Protein AF-A0A946QIV5-F1 (afdb_monomer_lite)

Foldseek 3Di:
DDDDDDDDDDDDPDDPVRVVVVLVVVQVCLQPVFDFAPDVVVVVVLVVLPWDDDPPGGTRDHSVSVVVVVVPDDPDDDDD

Radius of gyration: 19.13 Å; chains: 1; bounding box: 27×35×61 Å

Sequence (80 aa):
MKEVQTFRPRLKVLGKQQVDAIHASALEILATMGVKMEHPGALAMLKNAGCEVFNEDWVKIPAELVEAAIKTAPKKFTLY

Secondary structure (DSSP, 8-state):
----PPP------S-HHHHHHHHHHHHHHHHHT-EE---HHHHHHHHHTTPEEETTTEEE--HHHHHHHHHHS-S-----

Structure (mmCIF, N/CA/C/O backbone):
data_AF-A0A946QIV5-F1
#
_entry.id   AF-A0A946QIV5-F1
#
loop_
_atom_site.group_PDB
_atom_site.id
_atom_site.type_symbol
_atom_site.label_atom_id
_atom_site.label_alt_id
_atom_site.label_comp_id
_atom_site.label_asym_id
_atom_site.label_entity_id
_atom_site.label_seq_id
_atom_site.pdbx_PDB_ins_code
_atom_site.Cartn_x
_atom_site.Cartn_y
_atom_site.Cartn_z
_atom_site.occupancy
_atom_site.B_iso_or_equiv
_atom_site.auth_seq_id
_atom_site.auth_comp_id
_atom_site.auth_asym_id
_atom_site.auth_atom_id
_atom_site.pdbx_PDB_model_num
ATOM 1 N N . MET A 1 1 ? -7.774 -8.702 49.753 1.00 51.31 1 MET A N 1
ATOM 2 C CA . MET A 1 1 ? -7.194 -7.505 49.102 1.00 51.31 1 MET A CA 1
ATOM 3 C C . MET A 1 1 ? -8.136 -7.138 47.962 1.00 51.31 1 MET A C 1
ATOM 5 O O . MET A 1 1 ? -8.438 -8.024 47.178 1.00 51.31 1 MET A O 1
ATOM 9 N N . LYS A 1 2 ? -8.722 -5.933 47.941 1.00 55.97 2 LYS A N 1
ATOM 10 C CA . LYS A 1 2 ? -9.671 -5.542 46.879 1.00 55.97 2 LYS A CA 1
ATOM 11 C C . LYS A 1 2 ? -8.889 -5.253 45.593 1.00 55.97 2 LYS A C 1
ATOM 13 O O . LYS A 1 2 ? -7.936 -4.480 45.645 1.00 55.97 2 LYS A O 1
ATOM 18 N N . GLU A 1 3 ? -9.272 -5.873 44.478 1.00 70.88 3 GLU A N 1
ATOM 19 C CA . GLU A 1 3 ? -8.739 -5.548 43.151 1.00 70.88 3 GLU A CA 1
ATOM 20 C C . GLU A 1 3 ? -9.005 -4.073 42.836 1.00 70.88 3 GLU A C 1
ATOM 22 O O . GLU A 1 3 ? -10.147 -3.609 42.847 1.00 70.88 3 GLU A O 1
ATOM 27 N N . VAL A 1 4 ? -7.939 -3.320 42.579 1.00 77.81 4 VAL A N 1
ATOM 28 C CA . VAL A 1 4 ? -8.034 -1.942 42.097 1.00 77.81 4 VAL A CA 1
ATOM 29 C C . VAL A 1 4 ? -8.359 -2.008 40.606 1.00 77.81 4 VAL A C 1
ATOM 31 O O . VAL A 1 4 ? -7.518 -2.421 39.807 1.00 77.81 4 VAL A O 1
ATOM 34 N N . GLN A 1 5 ? -9.577 -1.621 40.215 1.00 76.56 5 GLN A N 1
ATOM 35 C CA . GLN A 1 5 ? -9.920 -1.492 38.797 1.00 76.56 5 GLN A CA 1
ATOM 36 C C . GLN A 1 5 ? -9.021 -0.438 38.140 1.00 76.56 5 GLN A C 1
ATOM 38 O O . GLN A 1 5 ? -9.019 0.727 38.535 1.00 76.56 5 GLN A O 1
ATOM 43 N N . THR A 1 6 ? -8.262 -0.844 37.122 1.00 79.06 6 THR A N 1
ATOM 44 C CA . THR A 1 6 ? -7.405 0.048 36.334 1.00 79.06 6 THR A CA 1
ATOM 45 C C . THR A 1 6 ? -8.079 0.396 35.010 1.00 79.06 6 THR A C 1
ATOM 47 O O . THR A 1 6 ? -8.391 -0.475 34.200 1.00 79.06 6 THR A O 1
ATOM 50 N N . PHE A 1 7 ? -8.304 1.689 34.774 1.00 83.19 7 PHE A N 1
ATOM 51 C CA . PHE A 1 7 ? -8.850 2.197 33.515 1.00 83.19 7 PHE A CA 1
ATOM 52 C C . PHE A 1 7 ? -7.743 2.272 32.451 1.00 83.19 7 PHE A C 1
ATOM 54 O O . PHE A 1 7 ? -6.679 2.835 32.703 1.00 83.19 7 PHE A O 1
ATOM 61 N N . ARG A 1 8 ? -7.977 1.708 31.257 1.00 84.44 8 ARG A N 1
ATOM 62 C CA . ARG A 1 8 ? -7.023 1.703 30.128 1.00 84.44 8 ARG A CA 1
ATOM 63 C C . ARG A 1 8 ? -7.588 2.494 28.941 1.00 84.44 8 ARG A C 1
ATOM 65 O O . ARG A 1 8 ? -8.100 1.889 27.996 1.00 84.44 8 ARG A O 1
ATOM 72 N N . PRO A 1 9 ? -7.552 3.838 28.982 1.00 88.44 9 PRO A N 1
ATOM 73 C CA . PRO A 1 9 ? -8.029 4.647 27.872 1.00 88.44 9 PRO A CA 1
ATOM 74 C C . PRO A 1 9 ? -7.138 4.449 26.646 1.00 88.44 9 PRO A C 1
ATOM 76 O O . PRO A 1 9 ? -5.919 4.306 26.750 1.00 88.44 9 PRO A O 1
ATOM 79 N N . ARG A 1 10 ? -7.746 4.486 25.461 1.00 87.69 10 ARG A N 1
ATOM 80 C CA . ARG A 1 10 ? -7.008 4.490 24.199 1.00 87.69 10 ARG A CA 1
ATOM 81 C C . ARG A 1 10 ? -6.773 5.932 23.767 1.00 87.69 10 ARG A C 1
ATOM 83 O O . ARG A 1 10 ? -7.709 6.607 23.344 1.00 87.69 10 ARG A O 1
ATOM 90 N N . LEU A 1 11 ? -5.527 6.387 23.850 1.00 91.88 11 LEU A N 1
ATOM 91 C CA . LEU A 1 11 ? -5.149 7.716 23.385 1.00 91.88 11 LEU A CA 1
ATOM 92 C C . LEU A 1 11 ? -5.208 7.772 21.849 1.00 91.88 11 LEU A C 1
ATOM 94 O O . LEU A 1 11 ? -4.611 6.940 21.164 1.00 91.88 11 LEU A O 1
ATOM 98 N N . LYS A 1 12 ? -5.940 8.748 21.304 1.00 91.50 12 LYS A N 1
ATOM 99 C CA . LYS A 1 12 ? -5.962 9.070 19.871 1.00 91.50 12 LYS A CA 1
ATOM 100 C C . LYS A 1 12 ? -5.389 10.470 19.687 1.00 91.50 12 LYS A C 1
ATOM 102 O O . LYS A 1 12 ? -6.079 11.446 19.948 1.00 91.50 12 LYS A O 1
ATOM 107 N N . VAL A 1 13 ? -4.126 10.542 19.275 1.00 95.69 13 VAL A N 1
ATOM 108 C CA . VAL A 1 13 ? -3.409 11.815 19.077 1.00 95.69 13 VAL A CA 1
ATOM 109 C C . VAL A 1 13 ? -3.716 12.422 17.706 1.00 95.69 13 VAL A C 1
ATOM 111 O O . VAL A 1 13 ? -3.804 13.636 17.578 1.00 95.69 13 VAL A O 1
ATOM 114 N N . LEU A 1 14 ? -3.916 11.574 16.693 1.00 96.44 14 LEU A N 1
ATOM 115 C CA . LEU A 1 14 ? -4.235 11.996 15.331 1.00 96.44 14 LEU A CA 1
ATOM 116 C C . LEU A 1 14 ? -5.738 11.892 15.059 1.00 96.44 14 LEU A C 1
ATOM 118 O O . LEU A 1 14 ? -6.372 10.870 15.346 1.00 96.44 14 LEU A O 1
ATOM 122 N N . GLY A 1 15 ? -6.292 12.946 14.465 1.00 96.69 15 GLY A N 1
ATOM 123 C CA . GLY A 1 15 ? -7.639 12.954 13.905 1.00 96.69 15 GLY A CA 1
ATOM 124 C C . GLY A 1 15 ? -7.730 12.151 12.603 1.00 96.69 15 GLY A C 1
ATOM 125 O O . GLY A 1 15 ? -6.722 11.821 11.981 1.00 96.69 15 GLY A O 1
ATOM 126 N N . LYS A 1 16 ? -8.958 11.866 12.152 1.00 95.88 16 LYS A N 1
ATOM 127 C CA . LYS A 1 16 ? -9.205 11.079 10.928 1.00 95.88 16 LYS A CA 1
ATOM 128 C C . LYS A 1 16 ? -8.542 11.696 9.693 1.00 95.88 16 LYS A C 1
ATOM 130 O O . LYS A 1 16 ? -7.851 10.990 8.977 1.00 95.88 16 LYS A O 1
ATOM 135 N N . GLN A 1 17 ? -8.683 13.008 9.505 1.00 97.62 17 GLN A N 1
ATOM 136 C CA . GLN A 1 17 ? -8.083 13.723 8.373 1.00 97.62 17 GLN A CA 1
ATOM 137 C C . GLN A 1 17 ? -6.549 13.659 8.375 1.00 97.62 17 GLN A C 1
ATOM 139 O O . GLN A 1 17 ? -5.945 13.531 7.319 1.00 97.62 17 GLN A O 1
ATOM 144 N N . GLN A 1 18 ? -5.912 13.704 9.551 1.00 98.00 18 GLN A N 1
ATOM 145 C CA . GLN A 1 18 ? -4.452 13.593 9.658 1.00 98.00 18 GLN A CA 1
ATOM 146 C C . GLN A 1 18 ? -3.972 12.183 9.302 1.00 98.00 18 GLN A C 1
ATOM 148 O O . GLN A 1 18 ? -2.974 12.031 8.608 1.00 98.00 18 GLN A O 1
ATOM 153 N N . VAL A 1 19 ? -4.701 11.155 9.750 1.00 97.81 19 VAL A N 1
ATOM 154 C CA . VAL A 1 19 ? -4.423 9.763 9.368 1.00 97.81 19 VAL A CA 1
ATOM 155 C C . VAL A 1 19 ? -4.589 9.572 7.861 1.00 97.81 19 VAL A C 1
ATOM 157 O O . VAL A 1 19 ? -3.727 8.967 7.235 1.00 97.81 19 VAL A O 1
ATOM 160 N N . ASP A 1 20 ? -5.652 10.125 7.276 1.00 97.75 20 ASP A N 1
ATOM 161 C CA . ASP A 1 20 ? -5.909 10.027 5.837 1.00 97.75 20 ASP A CA 1
ATOM 162 C C . ASP A 1 20 ? -4.831 10.737 5.014 1.00 97.75 20 ASP A C 1
ATOM 164 O O . ASP A 1 20 ? -4.394 10.204 3.998 1.00 97.75 20 ASP A O 1
ATOM 168 N N . ALA A 1 21 ? -4.353 11.895 5.479 1.00 98.31 21 ALA A N 1
ATOM 169 C CA . ALA A 1 21 ? -3.252 12.610 4.843 1.00 98.31 21 ALA A CA 1
ATOM 170 C C . ALA A 1 21 ? -1.955 11.787 4.863 1.00 98.31 21 ALA A C 1
ATOM 172 O O . ALA A 1 21 ? -1.314 11.633 3.828 1.00 98.31 21 ALA A O 1
ATOM 173 N N . ILE A 1 22 ? -1.601 11.197 6.012 1.00 98.19 22 ILE A N 1
ATOM 174 C CA . ILE A 1 22 ? -0.420 10.328 6.126 1.00 98.19 22 ILE A CA 1
ATOM 175 C C . ILE A 1 22 ? -0.545 9.113 5.203 1.00 98.19 22 ILE A C 1
ATOM 177 O O . ILE A 1 22 ? 0.414 8.757 4.523 1.00 98.19 22 ILE A O 1
ATOM 181 N N . HIS A 1 23 ? -1.722 8.484 5.166 1.00 98.00 23 HIS A N 1
ATOM 182 C CA . HIS A 1 23 ? -1.979 7.330 4.308 1.00 98.00 23 HIS A CA 1
ATOM 183 C C . HIS A 1 23 ? -1.840 7.684 2.824 1.00 98.00 23 HIS A C 1
ATOM 185 O O . HIS A 1 23 ? -1.142 6.988 2.093 1.00 98.00 23 HIS A O 1
ATOM 191 N N . ALA A 1 24 ? -2.424 8.805 2.391 1.00 98.00 24 ALA A N 1
ATOM 192 C CA . ALA A 1 24 ? -2.304 9.283 1.017 1.00 98.00 24 ALA A CA 1
ATOM 193 C C . ALA A 1 24 ? -0.845 9.580 0.632 1.00 98.00 24 ALA A C 1
ATOM 195 O O . ALA A 1 24 ? -0.395 9.135 -0.422 1.00 98.00 24 ALA A O 1
ATOM 196 N N . SER A 1 25 ? -0.080 10.246 1.504 1.00 98.25 25 SER A N 1
ATOM 197 C CA . SER A 1 25 ? 1.348 10.497 1.268 1.00 98.25 25 SER A CA 1
ATOM 198 C C . SER A 1 25 ? 2.168 9.206 1.209 1.00 98.25 25 SER A C 1
ATOM 200 O O . SER A 1 25 ? 3.076 9.092 0.392 1.00 98.25 25 SER A O 1
ATOM 202 N N . ALA A 1 26 ? 1.848 8.208 2.037 1.00 98.12 26 ALA A N 1
ATOM 203 C CA . ALA A 1 26 ? 2.512 6.908 1.976 1.00 98.12 26 ALA A CA 1
ATOM 204 C C . ALA A 1 26 ? 2.243 6.193 0.639 1.00 98.12 26 ALA A C 1
ATOM 206 O O . ALA A 1 26 ? 3.173 5.658 0.037 1.00 98.12 26 ALA A O 1
ATOM 207 N N . LEU A 1 27 ? 0.998 6.221 0.149 1.00 98.12 27 LEU A N 1
ATOM 208 C CA . LEU A 1 27 ? 0.641 5.670 -1.162 1.00 98.12 27 LEU A CA 1
ATOM 209 C C . LEU A 1 27 ? 1.366 6.395 -2.304 1.00 98.12 27 LEU A C 1
ATOM 211 O O . LEU A 1 27 ? 1.864 5.743 -3.218 1.00 98.12 27 LEU A O 1
ATOM 215 N N . GLU A 1 28 ? 1.474 7.723 -2.237 1.00 98.19 28 GLU A N 1
ATOM 216 C CA . GLU A 1 28 ? 2.208 8.521 -3.222 1.00 98.19 28 GLU A CA 1
ATOM 217 C C . GLU A 1 28 ? 3.695 8.147 -3.266 1.00 98.19 28 GLU A C 1
ATOM 219 O O . GLU A 1 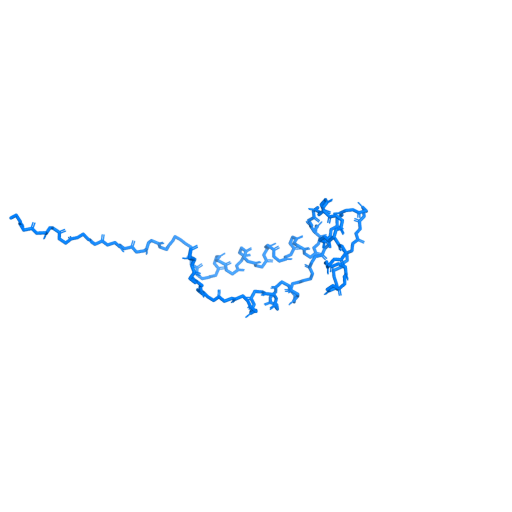28 ? 4.240 7.934 -4.350 1.00 98.19 28 GLU A O 1
ATOM 224 N N . ILE A 1 29 ? 4.346 7.993 -2.108 1.00 98.25 29 ILE A N 1
ATOM 225 C CA . ILE A 1 29 ? 5.746 7.546 -2.024 1.00 98.25 29 ILE A CA 1
ATOM 226 C C . ILE A 1 29 ? 5.907 6.166 -2.671 1.00 98.25 29 ILE A C 1
ATOM 228 O O . ILE A 1 29 ? 6.798 5.979 -3.498 1.00 98.25 29 ILE A O 1
ATOM 232 N N . LEU A 1 30 ? 5.031 5.208 -2.349 1.00 97.75 30 LEU A N 1
ATOM 233 C CA . LEU A 1 30 ? 5.084 3.862 -2.930 1.00 97.75 30 LEU A CA 1
ATOM 234 C C . LEU A 1 30 ? 4.871 3.863 -4.451 1.00 97.75 30 LEU A C 1
ATOM 236 O O . LEU A 1 30 ? 5.516 3.081 -5.151 1.00 97.75 30 LEU A O 1
ATOM 240 N N . ALA A 1 31 ? 4.011 4.741 -4.965 1.00 97.44 31 ALA A N 1
ATOM 241 C CA . ALA A 1 31 ? 3.714 4.836 -6.391 1.00 97.44 31 ALA A CA 1
ATOM 242 C C . ALA A 1 31 ? 4.789 5.594 -7.189 1.00 97.44 31 ALA A C 1
ATOM 244 O O . ALA A 1 31 ? 4.995 5.295 -8.363 1.00 97.44 31 ALA A O 1
ATOM 245 N N . THR A 1 32 ? 5.469 6.572 -6.583 1.00 96.75 32 THR A N 1
ATOM 246 C CA . THR A 1 32 ? 6.414 7.461 -7.284 1.00 96.75 32 THR A CA 1
ATOM 247 C C . THR A 1 32 ? 7.872 7.091 -7.036 1.00 96.75 32 THR A C 1
ATOM 249 O O . THR A 1 32 ? 8.619 6.865 -7.989 1.00 96.75 32 THR A O 1
ATOM 252 N N . MET A 1 33 ? 8.277 7.006 -5.768 1.00 96.44 33 MET A N 1
ATOM 253 C CA . MET A 1 33 ? 9.637 6.659 -5.352 1.00 96.44 33 MET A CA 1
ATOM 254 C C . MET A 1 33 ? 9.850 5.146 -5.332 1.00 96.44 33 MET A C 1
ATOM 256 O O . MET A 1 33 ? 10.929 4.673 -5.682 1.00 96.44 33 MET A O 1
ATOM 260 N N . GLY A 1 34 ? 8.822 4.391 -4.946 1.00 96.00 34 GLY A N 1
ATOM 261 C CA . GLY A 1 34 ? 8.907 2.946 -4.794 1.00 96.00 34 GLY A CA 1
ATOM 262 C C . GLY A 1 34 ? 9.747 2.507 -3.595 1.00 96.00 34 GLY A C 1
ATOM 263 O O . GLY A 1 34 ? 10.080 3.289 -2.704 1.00 96.00 34 GLY A O 1
ATOM 264 N N . VAL A 1 35 ? 10.067 1.216 -3.561 1.00 96.81 35 VAL A N 1
ATOM 265 C CA . VAL A 1 35 ? 10.857 0.567 -2.509 1.00 96.81 35 VAL A CA 1
ATOM 266 C C . VAL A 1 35 ? 11.884 -0.377 -3.116 1.00 96.81 35 VAL A C 1
ATOM 268 O O . VAL A 1 35 ? 11.636 -0.988 -4.154 1.00 96.81 35 VAL A O 1
ATOM 271 N N . LYS A 1 36 ? 13.022 -0.540 -2.442 1.00 97.25 36 LYS A N 1
ATOM 272 C CA . LYS A 1 36 ? 14.032 -1.530 -2.813 1.00 97.25 36 LYS A CA 1
ATOM 273 C C . LYS A 1 36 ? 13.628 -2.922 -2.310 1.00 97.25 36 LYS A C 1
ATOM 275 O O . LYS A 1 36 ? 13.345 -3.090 -1.124 1.00 97.25 36 LYS A O 1
ATOM 280 N N . MET A 1 37 ? 13.612 -3.914 -3.195 1.00 97.25 37 MET A N 1
ATOM 281 C CA . MET A 1 37 ? 13.306 -5.315 -2.915 1.00 97.25 37 MET A CA 1
ATOM 282 C C . MET A 1 37 ? 14.478 -6.206 -3.329 1.00 97.25 37 MET A C 1
ATOM 284 O O . MET A 1 37 ? 14.580 -6.652 -4.468 1.00 97.25 37 MET A O 1
ATOM 288 N N . GLU A 1 38 ? 15.341 -6.513 -2.364 1.00 96.19 38 GLU A N 1
ATOM 289 C CA . GLU A 1 38 ? 16.580 -7.263 -2.612 1.00 96.19 38 GLU A CA 1
ATOM 290 C C . GLU A 1 38 ? 16.349 -8.767 -2.813 1.00 96.19 38 GLU A C 1
ATOM 292 O O . GLU A 1 38 ? 17.205 -9.464 -3.351 1.00 96.19 38 GLU A O 1
ATOM 297 N N . HIS A 1 39 ? 15.196 -9.293 -2.388 1.00 97.31 39 HIS A N 1
ATOM 298 C CA . HIS A 1 39 ? 14.887 -10.711 -2.535 1.00 97.31 39 HIS A CA 1
ATOM 299 C C . HIS A 1 39 ? 14.344 -11.011 -3.948 1.00 97.31 39 HIS A C 1
ATOM 301 O O . HIS A 1 39 ? 13.212 -10.612 -4.255 1.00 97.31 39 HIS A O 1
ATOM 307 N N . PRO A 1 40 ? 15.055 -11.792 -4.791 1.00 95.31 40 PRO A N 1
ATOM 308 C CA . PRO A 1 40 ? 14.674 -11.988 -6.194 1.00 95.31 40 PRO A CA 1
ATOM 309 C C . PRO A 1 40 ? 13.291 -12.623 -6.372 1.00 95.31 40 PRO A C 1
ATOM 311 O O . PRO A 1 40 ? 12.532 -12.251 -7.264 1.00 95.31 40 PRO A O 1
ATOM 314 N N . GLY A 1 41 ? 12.920 -13.555 -5.486 1.00 97.12 41 GLY A N 1
ATOM 315 C CA . GLY A 1 41 ? 11.598 -14.183 -5.528 1.00 97.12 41 GLY A CA 1
ATOM 316 C C . GLY A 1 41 ? 10.466 -13.208 -5.197 1.00 97.12 41 GLY A C 1
ATOM 317 O O . GLY A 1 41 ? 9.400 -13.273 -5.798 1.00 97.12 41 GLY A O 1
ATOM 318 N N . ALA A 1 42 ? 10.709 -12.258 -4.291 1.00 96.44 42 ALA A N 1
ATOM 319 C CA . ALA A 1 42 ? 9.705 -11.266 -3.914 1.00 96.44 42 ALA A CA 1
ATOM 320 C C . ALA A 1 42 ? 9.573 -10.194 -5.003 1.00 96.44 42 ALA A C 1
ATOM 322 O O . ALA A 1 42 ? 8.463 -9.786 -5.335 1.00 96.44 42 ALA A O 1
ATOM 323 N N . LEU A 1 43 ? 10.694 -9.813 -5.622 1.00 97.00 43 LEU A N 1
ATOM 324 C CA . LEU A 1 43 ? 10.720 -8.942 -6.792 1.00 97.00 43 LEU A CA 1
ATOM 325 C C . LEU A 1 43 ? 9.899 -9.530 -7.950 1.00 97.00 43 LEU A C 1
ATOM 327 O O . LEU A 1 43 ? 9.054 -8.847 -8.527 1.00 97.00 43 LEU A O 1
ATOM 331 N N . ALA A 1 44 ? 10.091 -10.820 -8.245 1.00 96.62 44 ALA A N 1
ATOM 332 C CA . ALA A 1 44 ? 9.318 -11.529 -9.261 1.00 96.62 44 ALA A CA 1
ATOM 333 C C . ALA A 1 44 ? 7.819 -11.575 -8.918 1.00 96.62 44 ALA A C 1
ATOM 335 O O . ALA A 1 44 ? 6.985 -11.336 -9.790 1.00 96.62 44 ALA A O 1
ATOM 336 N N . MET A 1 45 ? 7.465 -11.825 -7.652 1.00 97.06 45 MET A N 1
ATOM 337 C CA . MET A 1 45 ? 6.071 -11.789 -7.197 1.00 97.06 45 MET A CA 1
ATOM 338 C C . MET A 1 45 ? 5.433 -10.411 -7.389 1.00 97.06 45 MET A C 1
ATOM 340 O O . MET A 1 45 ? 4.326 -10.329 -7.913 1.00 97.06 45 MET A O 1
ATOM 344 N N . LEU A 1 46 ? 6.127 -9.336 -7.007 1.00 96.44 46 LEU A N 1
ATOM 345 C CA . LEU A 1 46 ? 5.634 -7.967 -7.166 1.00 96.44 46 LEU A CA 1
ATOM 346 C C . LEU A 1 46 ? 5.459 -7.604 -8.644 1.00 96.44 46 LEU A C 1
ATOM 348 O O . LEU A 1 46 ? 4.421 -7.069 -9.024 1.00 96.44 46 LEU A O 1
ATOM 352 N N . LYS A 1 47 ? 6.424 -7.967 -9.495 1.00 96.00 47 LYS A N 1
ATOM 353 C CA . LYS A 1 47 ? 6.319 -7.784 -10.948 1.00 96.00 47 LYS A CA 1
ATOM 354 C C . LYS A 1 47 ? 5.101 -8.512 -11.523 1.00 96.00 47 LYS A C 1
ATOM 356 O O . LYS A 1 47 ? 4.341 -7.931 -12.291 1.00 96.00 47 LYS A O 1
ATOM 361 N N . ASN A 1 48 ? 4.883 -9.763 -11.115 1.00 97.00 48 ASN A N 1
ATOM 362 C CA . ASN A 1 48 ? 3.734 -10.562 -11.551 1.00 97.00 48 ASN A CA 1
ATOM 363 C C . ASN A 1 48 ? 2.397 -10.015 -11.028 1.00 97.00 48 ASN A C 1
ATOM 365 O O . ASN A 1 48 ? 1.372 -10.192 -11.679 1.00 97.00 48 ASN A O 1
ATOM 369 N N . ALA A 1 49 ? 2.403 -9.340 -9.877 1.00 95.38 49 ALA A N 1
ATOM 370 C CA . ALA A 1 49 ? 1.236 -8.664 -9.319 1.00 95.38 49 ALA A CA 1
ATOM 371 C C . ALA A 1 49 ? 0.906 -7.327 -10.017 1.00 95.38 49 ALA A C 1
ATOM 373 O O . ALA A 1 49 ? -0.104 -6.710 -9.686 1.00 95.38 49 ALA A O 1
ATOM 374 N N . GLY A 1 50 ? 1.725 -6.888 -10.982 1.00 94.50 50 GLY A N 1
ATOM 375 C CA . GLY A 1 50 ? 1.514 -5.657 -11.746 1.00 94.50 50 GLY A CA 1
ATOM 376 C C . GLY A 1 50 ? 2.309 -4.448 -11.249 1.00 94.50 50 GLY A C 1
ATOM 377 O O . GLY A 1 50 ? 2.029 -3.332 -11.681 1.00 94.50 50 GLY A O 1
ATOM 378 N N . CYS A 1 51 ? 3.292 -4.635 -10.362 1.00 96.62 51 CYS A N 1
ATOM 379 C CA . CYS A 1 51 ? 4.204 -3.560 -9.976 1.00 96.62 51 CYS A CA 1
ATOM 380 C C . CYS A 1 51 ? 5.238 -3.261 -11.072 1.00 96.62 51 CYS A C 1
ATOM 382 O O . CYS A 1 51 ? 5.741 -4.166 -11.745 1.00 96.62 51 CYS A O 1
ATOM 384 N N . GLU A 1 52 ? 5.628 -1.993 -11.186 1.00 96.69 52 GLU A N 1
ATOM 385 C CA . GLU A 1 52 ? 6.715 -1.561 -12.066 1.00 96.69 52 GLU A CA 1
ATOM 386 C C . GLU A 1 52 ? 8.058 -1.786 -11.365 1.00 96.69 52 GLU A C 1
ATOM 388 O O . GLU A 1 52 ? 8.324 -1.196 -10.318 1.00 96.69 52 GLU A O 1
ATOM 393 N N . VAL A 1 53 ? 8.910 -2.629 -11.949 1.00 96.06 53 VAL A N 1
ATOM 394 C CA . VAL A 1 53 ? 10.288 -2.835 -11.484 1.00 96.06 53 VAL A CA 1
ATOM 395 C C . VAL A 1 53 ? 11.236 -1.960 -12.299 1.00 96.06 53 VAL A C 1
ATOM 397 O O . VAL A 1 53 ? 11.197 -1.987 -13.530 1.00 96.06 53 VAL A O 1
ATOM 400 N N . PHE A 1 54 ? 12.109 -1.224 -11.621 1.00 94.44 54 PHE A N 1
ATOM 401 C CA . PHE A 1 54 ? 13.121 -0.351 -12.206 1.00 94.44 54 PHE A CA 1
ATOM 402 C C . PHE A 1 54 ? 14.446 -0.487 -11.443 1.00 94.44 54 PHE A C 1
ATOM 404 O O . PHE A 1 54 ? 14.477 -1.053 -10.357 1.00 94.44 54 PHE A O 1
ATOM 411 N N . ASN A 1 55 ? 15.551 0.002 -12.017 1.00 91.69 55 ASN A N 1
ATOM 412 C CA . ASN A 1 55 ? 16.884 -0.037 -11.392 1.00 91.69 55 ASN A CA 1
ATOM 413 C C . ASN A 1 55 ? 17.249 -1.408 -10.781 1.00 91.69 55 ASN A C 1
ATOM 415 O O . ASN A 1 55 ? 17.769 -1.464 -9.675 1.00 91.69 55 ASN A O 1
ATOM 419 N N . GLU A 1 56 ? 16.943 -2.488 -11.508 1.00 91.00 56 GLU A N 1
ATOM 420 C CA . GLU A 1 56 ? 17.141 -3.903 -11.139 1.00 91.00 56 GLU A CA 1
ATOM 421 C C . GLU A 1 56 ? 16.332 -4.404 -9.934 1.00 91.00 56 GLU A C 1
ATOM 423 O O . GLU A 1 56 ? 15.650 -5.418 -10.065 1.00 91.00 56 GLU A O 1
ATOM 428 N N . ASP A 1 57 ? 16.365 -3.713 -8.797 1.00 94.81 57 ASP A N 1
ATOM 429 C CA . ASP A 1 57 ? 15.783 -4.153 -7.527 1.00 94.81 57 ASP A CA 1
ATOM 430 C C . ASP A 1 57 ? 14.814 -3.143 -6.891 1.00 94.81 57 ASP A C 1
ATOM 432 O O . ASP A 1 57 ? 14.334 -3.368 -5.781 1.00 94.81 57 ASP A O 1
ATOM 436 N N . TRP A 1 58 ? 14.458 -2.060 -7.585 1.00 97.62 58 TRP A N 1
ATOM 437 C CA . TRP A 1 58 ? 13.454 -1.106 -7.115 1.00 97.62 58 TRP A CA 1
ATOM 438 C C . TRP A 1 58 ? 12.074 -1.383 -7.698 1.00 97.62 58 TRP A C 1
ATOM 440 O O . TRP A 1 58 ? 11.926 -1.770 -8.854 1.00 97.62 58 TRP A O 1
ATOM 450 N N . VAL A 1 59 ? 11.035 -1.152 -6.897 1.00 98.12 59 VAL A N 1
ATOM 451 C CA . VAL A 1 59 ? 9.648 -1.454 -7.254 1.00 98.12 59 VAL A CA 1
ATOM 452 C C . VAL A 1 59 ? 8.738 -0.289 -6.905 1.00 98.12 59 VAL A C 1
ATOM 454 O O . VAL A 1 59 ? 8.645 0.087 -5.737 1.00 98.12 59 VAL A O 1
ATOM 457 N N . LYS A 1 60 ? 8.006 0.240 -7.887 1.00 98.19 60 LYS A N 1
ATOM 458 C CA . LYS A 1 60 ? 6.868 1.135 -7.642 1.00 98.19 60 LYS A CA 1
ATOM 459 C C . LYS A 1 60 ? 5.599 0.312 -7.503 1.00 98.19 60 LYS A C 1
ATOM 461 O O . LYS A 1 60 ? 5.324 -0.570 -8.320 1.00 98.19 60 LYS A O 1
ATOM 466 N N . ILE A 1 61 ? 4.826 0.610 -6.468 1.00 98.06 61 ILE A N 1
ATOM 467 C CA . ILE A 1 61 ? 3.614 -0.125 -6.120 1.00 98.06 61 ILE A CA 1
ATOM 468 C C . ILE A 1 61 ? 2.421 0.822 -6.292 1.00 98.06 61 ILE A C 1
ATOM 470 O O . ILE A 1 61 ? 2.313 1.790 -5.536 1.00 98.06 61 ILE A O 1
ATOM 474 N N . PRO A 1 62 ? 1.525 0.569 -7.264 1.00 97.19 62 PRO A N 1
ATOM 475 C CA . PRO A 1 62 ? 0.332 1.386 -7.462 1.00 97.19 62 PRO A CA 1
ATOM 476 C C . PRO A 1 62 ? -0.569 1.392 -6.227 1.00 97.19 62 PRO A C 1
ATOM 478 O O . PRO A 1 62 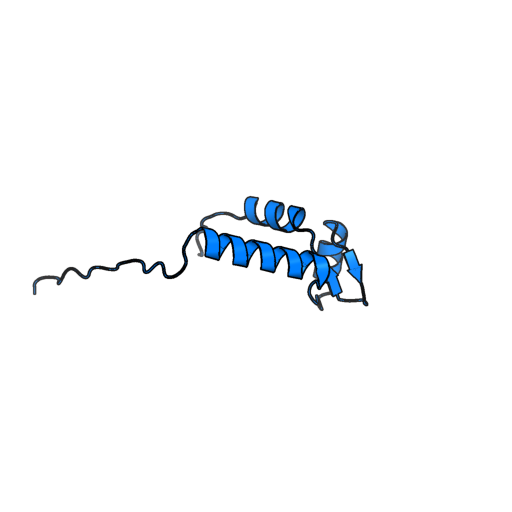? -0.729 0.368 -5.553 1.00 97.19 62 PRO A O 1
ATOM 481 N N . ALA A 1 63 ? -1.206 2.530 -5.956 1.00 97.00 63 ALA A N 1
ATOM 482 C CA . ALA A 1 63 ? -2.071 2.691 -4.792 1.00 97.00 63 ALA A CA 1
ATOM 483 C C . ALA A 1 63 ? -3.237 1.688 -4.791 1.00 97.00 63 ALA A C 1
ATOM 485 O O . ALA A 1 63 ? -3.580 1.137 -3.745 1.00 97.00 63 ALA A O 1
ATOM 486 N N . GLU A 1 64 ? -3.808 1.382 -5.961 1.00 96.38 64 GLU A N 1
ATOM 487 C CA . GLU A 1 64 ? -4.902 0.418 -6.089 1.00 96.38 64 GLU A CA 1
ATOM 488 C C . GLU A 1 64 ? -4.474 -0.989 -5.669 1.00 96.38 64 GLU A C 1
ATOM 490 O O . GLU A 1 64 ? -5.257 -1.711 -5.047 1.00 96.38 64 GLU A O 1
ATOM 495 N N . LEU A 1 65 ? -3.229 -1.370 -5.973 1.00 96.62 65 LEU A N 1
ATOM 496 C CA . LEU A 1 65 ? -2.684 -2.673 -5.611 1.00 96.62 65 LEU A CA 1
ATOM 497 C C . LEU A 1 65 ? -2.451 -2.773 -4.099 1.00 96.62 65 LEU A C 1
ATOM 499 O O . LEU A 1 65 ? -2.787 -3.794 -3.497 1.00 96.62 65 LEU A O 1
ATOM 503 N N . VAL A 1 66 ? -1.944 -1.705 -3.472 1.00 97.00 66 VAL A N 1
ATOM 504 C CA . VAL A 1 66 ? -1.792 -1.626 -2.009 1.00 97.00 66 VAL A CA 1
ATOM 505 C C . VAL A 1 66 ? -3.151 -1.756 -1.320 1.00 97.00 66 VAL A C 1
ATOM 507 O O . VAL A 1 66 ? -3.321 -2.583 -0.424 1.00 97.00 66 VAL A O 1
ATOM 510 N N . GLU A 1 67 ? -4.143 -0.987 -1.766 1.00 96.62 67 GLU A N 1
ATOM 511 C CA . GLU A 1 67 ? -5.501 -1.021 -1.217 1.00 96.62 67 GLU A CA 1
ATOM 512 C C . GLU A 1 67 ? -6.169 -2.389 -1.398 1.00 96.62 67 GLU A C 1
ATOM 514 O O . GLU A 1 67 ? -6.824 -2.898 -0.484 1.00 96.62 67 GLU A O 1
ATOM 519 N N . ALA A 1 68 ? -5.995 -3.018 -2.563 1.00 96.31 68 ALA A N 1
ATOM 520 C CA . ALA A 1 68 ? -6.483 -4.368 -2.814 1.00 96.31 68 ALA A CA 1
ATOM 521 C C . ALA A 1 68 ? -5.828 -5.380 -1.862 1.00 96.31 68 ALA A C 1
ATOM 523 O O . ALA A 1 68 ? -6.535 -6.170 -1.236 1.00 96.31 68 ALA A O 1
ATOM 524 N N . ALA A 1 69 ? -4.506 -5.315 -1.683 1.00 95.81 69 ALA A N 1
ATOM 525 C CA . ALA A 1 69 ? -3.775 -6.198 -0.780 1.00 95.81 69 ALA A CA 1
ATOM 526 C C . ALA A 1 69 ? -4.240 -6.041 0.678 1.00 95.81 69 ALA A C 1
ATOM 528 O O . ALA A 1 69 ? -4.563 -7.036 1.330 1.00 95.81 69 ALA A O 1
ATOM 529 N N . ILE A 1 70 ? -4.377 -4.805 1.176 1.00 96.00 70 ILE A N 1
ATOM 530 C CA . ILE A 1 70 ? -4.859 -4.530 2.540 1.00 96.00 70 ILE A CA 1
ATOM 531 C C . ILE A 1 70 ? -6.266 -5.105 2.759 1.00 96.00 70 ILE A C 1
ATOM 533 O O . ILE A 1 70 ? -6.538 -5.667 3.819 1.00 96.00 70 ILE A O 1
ATOM 537 N N . LYS A 1 71 ? -7.158 -5.023 1.762 1.00 96.31 71 LYS A N 1
ATOM 538 C CA . LYS A 1 71 ? -8.520 -5.581 1.858 1.00 96.31 71 LYS A CA 1
ATOM 539 C C . LYS A 1 71 ? -8.542 -7.103 2.002 1.00 96.31 71 LYS A C 1
ATOM 541 O O . LYS A 1 71 ? -9.462 -7.624 2.628 1.00 96.31 71 LYS A O 1
ATOM 546 N N . THR A 1 72 ? -7.559 -7.807 1.442 1.00 96.38 72 THR A N 1
ATOM 547 C CA . THR A 1 72 ? -7.445 -9.270 1.580 1.00 96.38 72 THR A CA 1
ATOM 548 C C . THR A 1 72 ? -6.899 -9.707 2.941 1.00 96.38 72 THR A C 1
ATOM 550 O O . THR A 1 72 ? -7.097 -10.855 3.339 1.00 96.38 72 THR A O 1
ATOM 553 N N . ALA A 1 73 ? -6.244 -8.806 3.682 1.00 96.12 73 ALA A N 1
ATOM 554 C CA . ALA A 1 73 ? -5.630 -9.131 4.961 1.00 96.12 73 ALA A CA 1
ATOM 555 C C . ALA A 1 73 ? -6.686 -9.326 6.073 1.00 96.12 73 ALA A C 1
ATOM 557 O O . ALA A 1 73 ? -7.590 -8.497 6.242 1.00 96.12 73 ALA A O 1
ATOM 558 N N . PRO A 1 74 ? -6.585 -10.392 6.890 1.00 95.62 74 PRO A N 1
ATOM 559 C CA . PRO A 1 74 ? -7.521 -10.621 7.982 1.00 95.62 74 PRO A CA 1
ATOM 560 C C . PRO A 1 74 ? -7.326 -9.589 9.099 1.00 95.62 74 PRO A C 1
ATOM 562 O O . PRO A 1 74 ? -6.209 -9.277 9.503 1.00 95.62 74 PRO A O 1
ATOM 565 N N . LYS A 1 75 ? -8.428 -9.106 9.688 1.00 95.00 75 LYS A N 1
ATOM 566 C CA . LYS A 1 75 ? -8.373 -8.146 10.811 1.00 95.00 75 LYS A CA 1
ATOM 567 C C . LYS A 1 75 ? -7.760 -8.735 12.087 1.00 95.00 75 LYS A C 1
ATOM 569 O O . LYS A 1 75 ? -7.324 -7.976 12.951 1.00 95.00 75 LYS A O 1
ATOM 574 N N . LYS A 1 76 ? -7.820 -10.061 12.247 1.00 95.75 76 LYS A N 1
ATOM 575 C CA . LYS A 1 76 ? -7.301 -10.832 13.385 1.00 95.75 76 LYS A CA 1
ATOM 576 C C . LYS A 1 76 ? -6.954 -12.243 12.915 1.00 95.75 76 LYS A C 1
ATOM 578 O O . LYS A 1 76 ? -7.674 -12.794 12.086 1.00 95.75 76 LYS A O 1
ATOM 583 N N . PHE A 1 77 ? -5.914 -12.830 13.490 1.00 95.56 77 PHE A N 1
ATOM 584 C CA . PHE A 1 77 ? -5.585 -14.248 13.362 1.00 95.56 77 PHE A CA 1
ATOM 585 C C . PHE A 1 77 ? -5.109 -14.780 14.720 1.00 95.56 77 PHE A C 1
ATOM 587 O O . PHE A 1 77 ? -4.722 -13.995 15.589 1.00 95.56 77 PHE A O 1
ATOM 594 N N . THR A 1 78 ? -5.172 -16.095 14.910 1.00 95.62 78 THR A N 1
ATOM 595 C CA . THR A 1 78 ? -4.691 -16.774 16.122 1.00 95.62 78 THR A CA 1
ATOM 596 C C . THR A 1 78 ? -3.288 -17.308 15.862 1.00 95.62 78 THR A C 1
ATOM 598 O O . THR A 1 78 ? -3.081 -17.995 14.863 1.00 95.62 78 THR A O 1
ATOM 601 N N . LEU A 1 79 ? -2.336 -16.988 16.739 1.00 94.19 79 LEU A N 1
ATOM 602 C CA . LEU A 1 79 ? -0.996 -17.576 16.728 1.00 94.19 79 LEU A CA 1
ATOM 603 C C . LEU A 1 79 ? -0.973 -18.748 17.720 1.00 94.19 79 LEU A C 1
ATOM 605 O O . LEU A 1 79 ? -1.404 -18.566 18.861 1.00 94.19 79 LEU A O 1
ATOM 609 N N . TYR A 1 80 ? -0.521 -19.916 17.262 1.00 88.12 80 TYR A N 1
ATOM 610 C CA . TYR A 1 80 ? -0.380 -21.146 18.052 1.00 88.12 80 TYR A CA 1
ATOM 611 C C . TYR A 1 80 ? 1.080 -21.393 18.417 1.00 88.12 80 TYR A C 1
ATOM 613 O O . TYR A 1 80 ? 1.946 -21.058 17.576 1.00 88.12 80 TYR A O 1
#

pLDDT: mean 93.71, std 8.28, range [51.31, 98.31]

=== Feature glossary ===
Feature key, reading from the visual/contextual features back to the raw sequence:

Rendered structure images. Structure images are PyMOL renders from six orthogonal camera directions. Cartoon representation draws helices as coils and strands as arrows; sticks shows the backbone as bonds; surface shows the solvent-excluded envelope. Rainbow coloring maps sequence position to hue (blue→red, N→C); chain coloring assigns a distinct color per polypeptide.

Contact-map, Ramachandran, and PAE plots. Three diagnostic plots accompany the record. The Cα contact map visualizes the tertiary structure as a 2D adjacency matrix (8 Å cutoff, sequence-local contacts suppressed). The Ramachandran plot shows the distribution of backbone (φ, ψ) torsions, with points in the α and β basins reflecting secondary structure content. The PAE plot shows AlphaFold's inter-residue confidence as a color matrix.

InterPro / GO / CATH / organism. The annotation block draws on four external resources. InterPro: which protein families and domains the sequence belongs to. GO: standardized terms for what the protein does, what process it participates in, and where in the cell it acts. CATH: which structural fold it has in the CATH hierarchy. Organism: the species of origin.

Nearest PDB structures. Structural nearest neighbors (via Foldseek easy-search vs the PDB). Reported per hit: target PDB id, E-value, and alignment TM-score. A TM-score above ~0.5 is the conventional threshold for 'same fold'.

Predicted aligned error. Predicted aligned error is AlphaFold's pairwise confidence. Unlike pLDDT (per-residue), PAE is per-residue-pair and captures whether two parts of the structure are correctly placed relative to each other. Units are ångströms of expected positional error.

Solvent-accessible surface area. SASA measures how much of the protein is reachable by solvent. It is computed by rolling a water-sized probe over the atomic surface and summing the exposed area (Å²). Per-residue SASA distinguishes core (buried, low SASA) from surface (exposed, high SASA) residues; total SASA is a whole-molecule size measure.

B-factor. Crystallographic B-factors measure how much each atom's electron density is smeared out, in Å². They rise in mobile loops and surface residues and fall in the buried interior. In AlphaFold models this column is repurposed to hold pLDDT instead.

pLDDT. For AlphaFold models, the B-factor field carries pLDDT — the model's own estimate of local accuracy on a 0–100 scale. Regions with pLDDT<50 should be treated as essentially unmodeled; they often correspond to intrinsically disordered segments.

Backbone torsions (φ/ψ). φ (phi) and ψ (psi) are the two rotatable backbone dihedrals per residue: φ is the C(i-1)–N–Cα–C torsion, ψ is the N–Cα–C–N(i+1) torsion, both in degrees on (−180°, 180°]. α-helical residues cluster near (−60°, −45°); β-strand residues near (−120°,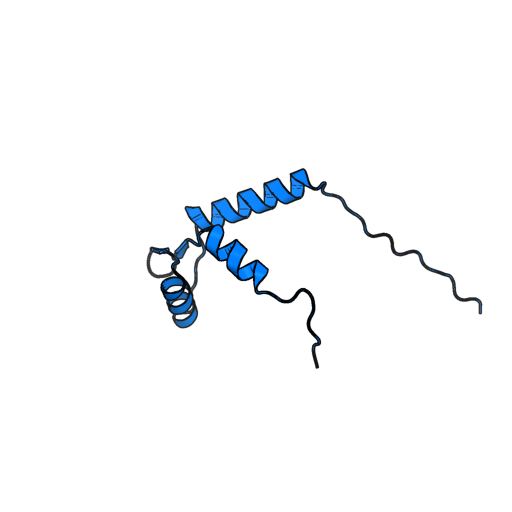 +130°). A Ramachandran plot is simply a scatter of (φ, ψ) for every residue.

Radius of gyration, Cα contacts, bounding box. Radius of gyration (Rg) is the root-mean-square distance of Cα atoms from their centroid — a single number for overall size and compactness. A globular domain of N residues has Rg ≈ 2.2·N^0.38 Å; an extended or disordered chain has a much larger Rg. The Cα contact count is the number of residue pairs whose Cα atoms are within 8 Å and are more than four positions apart in sequence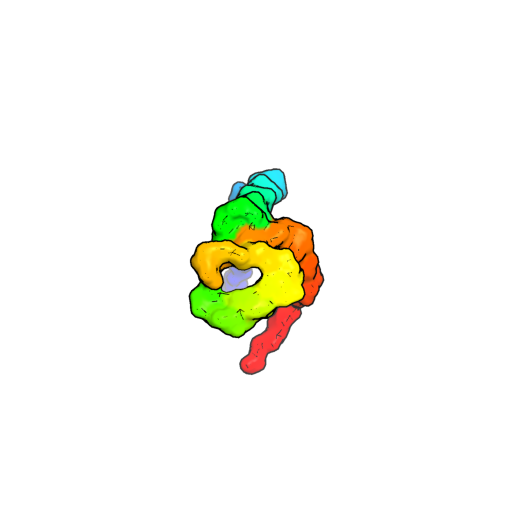 — a standard proxy for tertiary packing density. The bounding box is the smallest axis-aligned box enclosing all Cα atoms.

Secondary structure (3-state, P-SEA). Three-state secondary structure (P-SEA) collapses the eight DSSP classes into helix (a), strand (b), and coil (c). P-SEA assigns these from Cα geometry alone — distances and angles — without requiring backbone oxygens, so it works on any Cα trace.

Secondary structure (8-state, DSSP). Secondary structure is the local, repeating backbone conformation. DSSP classifies it into eight states by reading the hydrogen-bond network: three helix types 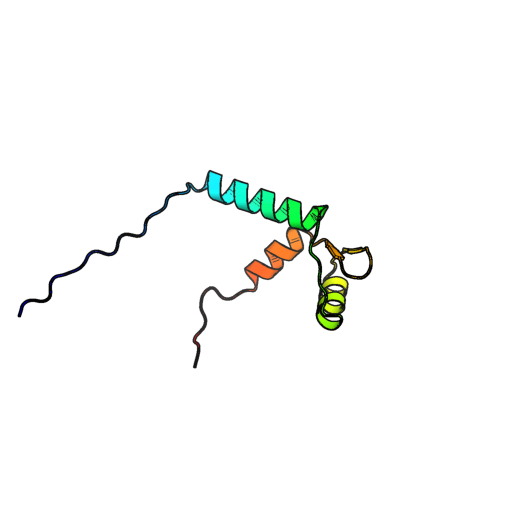(H, G, I), two β types (E, B), two non-regular types (T, S), and unstructured coil (-).

Foldseek 3Di. The Foldseek 3Di string encodes local tertiary geometry as a 20-letter alphabet — one character per residue — derived from the relative positions of nearby Cα atoms. Unlike the amino-acid sequence, 3Di is a direct function of the 3D structure, so two proteins with the same fold have similar 3Di strings even at low sequence identity.

mmCIF coordinates. Structure coordinates are given as an mmCIF _atom_site loop: one row per atom with eleme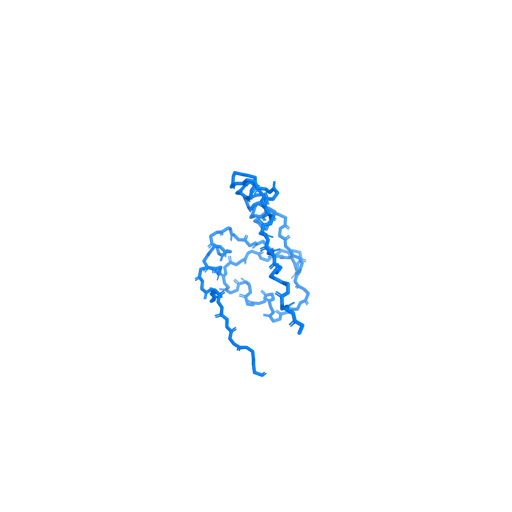nt, residue name, chain id, sequence number, and x/y/z position in Å. Only the four main-chain atoms per residue are included here; side chains are omitted to keep the record compact.

Sequence. This is the polypeptide sequence — one letter per residue, N-terminus first. Length ranges from a few dozen residues for small domains to over a thousand for large multi-domain proteins.